Protein AF-A0A420M5K8-F1 (afdb_monomer_lite)

Structure (mmCIF, N/CA/C/O backbone):
data_AF-A0A420M5K8-F1
#
_entry.id   AF-A0A420M5K8-F1
#
loop_
_atom_site.group_PDB
_atom_site.id
_atom_site.type_symbol
_atom_site.label_atom_id
_atom_site.label_alt_id
_atom_site.label_comp_id
_atom_site.label_asym_id
_atom_site.label_entity_id
_atom_site.label_seq_id
_atom_site.pdbx_PDB_ins_code
_atom_site.Cartn_x
_atom_site.Cartn_y
_atom_site.Cartn_z
_atom_site.occupancy
_atom_site.B_iso_or_equiv
_atom_site.auth_seq_id
_atom_site.auth_comp_id
_atom_site.auth_asym_id
_atom_site.auth_atom_id
_atom_site.pdbx_PDB_model_num
ATOM 1 N N . MET A 1 1 ? -14.108 8.928 -43.161 1.00 35.81 1 MET A N 1
ATOM 2 C CA . MET A 1 1 ? -13.668 9.540 -41.890 1.00 35.81 1 MET A CA 1
ATOM 3 C C . MET A 1 1 ? -13.383 8.405 -40.917 1.00 35.81 1 MET A C 1
ATOM 5 O O . MET A 1 1 ? -14.299 7.926 -40.262 1.00 35.81 1 MET A O 1
ATOM 9 N N . SER A 1 2 ? -12.160 7.876 -40.924 1.00 35.22 2 SER A N 1
ATOM 10 C CA . SER A 1 2 ? -11.789 6.738 -40.077 1.00 35.22 2 SER A CA 1
ATOM 11 C C . SER A 1 2 ? -11.373 7.257 -38.705 1.00 35.22 2 SER A C 1
ATOM 13 O O . SER A 1 2 ? -10.352 7.926 -38.587 1.00 35.22 2 SER A O 1
ATOM 15 N N . LEU A 1 3 ? -12.185 6.971 -37.687 1.00 40.50 3 LEU A N 1
ATOM 16 C CA . LEU A 1 3 ? -11.858 7.202 -36.282 1.00 40.50 3 LEU A CA 1
ATOM 17 C C . LEU A 1 3 ? -10.755 6.217 -35.877 1.00 40.50 3 LEU A C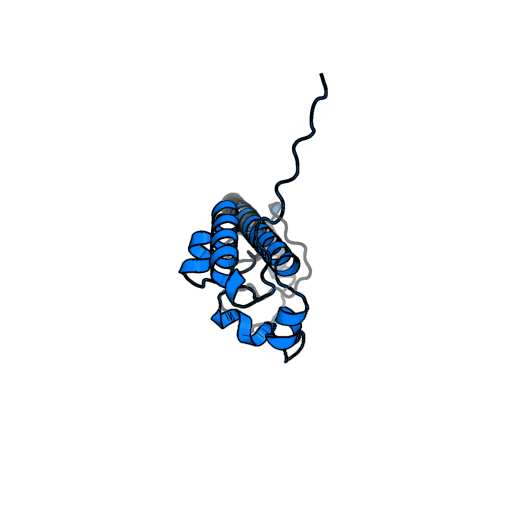 1
ATOM 19 O O . LEU A 1 3 ? -11.014 5.044 -35.598 1.00 40.50 3 LEU A O 1
ATOM 23 N N . SER A 1 4 ? -9.510 6.683 -35.907 1.00 34.38 4 SER A N 1
ATOM 24 C CA . SER A 1 4 ? -8.359 5.979 -35.353 1.00 34.38 4 SER A CA 1
ATOM 25 C C . SER A 1 4 ? -8.545 5.818 -33.843 1.00 34.38 4 SER A C 1
ATOM 27 O O . SER A 1 4 ? -8.743 6.780 -33.104 1.00 34.38 4 SER A O 1
ATOM 29 N N . LYS A 1 5 ? -8.516 4.563 -33.389 1.00 42.31 5 LYS A N 1
ATOM 30 C CA . LYS A 1 5 ? -8.518 4.189 -31.969 1.00 42.31 5 LYS A CA 1
ATOM 31 C C . LYS A 1 5 ? -7.315 4.839 -31.265 1.00 42.31 5 LYS A C 1
ATOM 33 O O . LYS A 1 5 ? -6.258 4.922 -31.893 1.00 42.31 5 LYS A O 1
ATOM 38 N N . PRO A 1 6 ? -7.420 5.225 -29.980 1.00 39.19 6 PRO A N 1
ATOM 39 C CA . PRO A 1 6 ? -6.258 5.663 -29.219 1.00 39.19 6 PRO A CA 1
ATOM 40 C C . PRO A 1 6 ? -5.267 4.499 -29.147 1.00 39.19 6 PRO A C 1
ATOM 42 O O . PRO A 1 6 ? -5.543 3.444 -28.570 1.00 39.19 6 PRO A O 1
ATOM 45 N N . GLN A 1 7 ? -4.135 4.673 -29.817 1.00 36.62 7 GLN A N 1
ATOM 46 C CA . GLN A 1 7 ? -2.999 3.775 -29.749 1.00 36.62 7 GLN A CA 1
ATOM 47 C C . GLN A 1 7 ? -2.543 3.758 -28.286 1.00 36.62 7 GLN A C 1
ATOM 49 O O . GLN A 1 7 ? -2.274 4.807 -27.707 1.00 36.62 7 GLN A O 1
ATOM 54 N N . LYS A 1 8 ? -2.527 2.581 -27.650 1.00 46.59 8 LYS A N 1
ATOM 55 C CA . LYS A 1 8 ? -1.894 2.415 -26.338 1.00 46.59 8 LYS A CA 1
ATOM 56 C C . LYS A 1 8 ? -0.418 2.780 -26.509 1.00 46.59 8 LYS A C 1
ATOM 58 O O . LYS A 1 8 ? 0.344 1.968 -27.025 1.00 46.59 8 LYS A O 1
ATOM 63 N N . GLU A 1 9 ? -0.038 3.986 -26.099 1.00 46.34 9 GLU A N 1
ATOM 64 C CA . GLU A 1 9 ? 1.347 4.423 -25.897 1.00 46.34 9 GLU A CA 1
ATOM 65 C C . GLU A 1 9 ? 1.945 3.613 -24.736 1.00 46.34 9 GLU A C 1
ATOM 67 O O . GLU A 1 9 ? 2.049 4.060 -23.597 1.00 46.34 9 GLU A O 1
ATOM 72 N N . GLY A 1 10 ? 2.218 2.338 -24.997 1.00 52.34 10 GLY A N 1
ATOM 73 C CA . GLY A 1 10 ? 2.822 1.411 -24.058 1.00 52.34 10 GLY A CA 1
ATOM 74 C C . GLY A 1 10 ? 4.226 1.073 -24.529 1.00 52.34 10 GLY A C 1
ATOM 75 O O . GLY A 1 10 ? 4.360 0.390 -25.537 1.00 52.34 10 GLY A O 1
ATOM 76 N N . LEU A 1 11 ? 5.221 1.492 -23.737 1.00 57.50 11 LEU A N 1
ATOM 77 C CA . LEU A 1 11 ? 6.645 1.122 -23.810 1.00 57.50 11 LEU A CA 1
ATOM 78 C C . LEU A 1 11 ? 7.430 1.854 -24.922 1.00 57.50 11 LEU A C 1
ATOM 80 O O . LEU A 1 11 ? 7.710 1.293 -25.974 1.00 57.50 11 LEU A O 1
ATOM 84 N N . THR A 1 12 ? 7.815 3.112 -24.681 1.00 67.81 12 THR A N 1
ATOM 85 C CA . THR A 1 12 ? 8.666 3.901 -25.599 1.00 67.81 12 THR A CA 1
ATOM 86 C C . THR A 1 12 ? 10.154 3.555 -25.510 1.00 67.81 12 THR A C 1
ATOM 88 O O . THR A 1 12 ? 10.868 3.736 -26.493 1.00 67.81 12 THR A O 1
ATOM 91 N N . ALA A 1 13 ? 10.633 3.014 -24.385 1.00 74.62 13 ALA A N 1
ATOM 92 C CA . ALA A 1 13 ? 12.032 2.626 -24.209 1.00 74.62 13 ALA A CA 1
ATOM 93 C C . ALA A 1 13 ? 12.163 1.157 -23.788 1.00 74.62 13 ALA A C 1
ATOM 95 O O . ALA A 1 13 ? 11.485 0.692 -22.873 1.00 74.62 13 ALA A O 1
ATOM 96 N N . THR A 1 14 ? 13.061 0.434 -24.456 1.00 84.81 14 THR A N 1
ATOM 97 C CA . THR A 1 14 ? 13.462 -0.935 -24.111 1.00 84.81 14 THR A CA 1
ATOM 98 C C . THR A 1 14 ? 14.955 -0.927 -23.812 1.00 84.81 14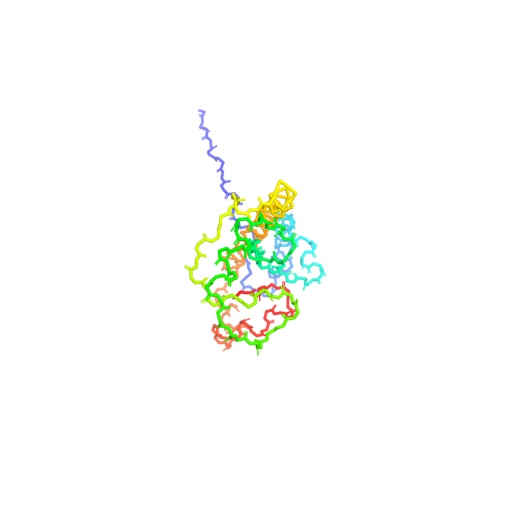 THR A C 1
ATOM 100 O O . THR A 1 14 ? 15.725 -0.391 -24.600 1.00 84.81 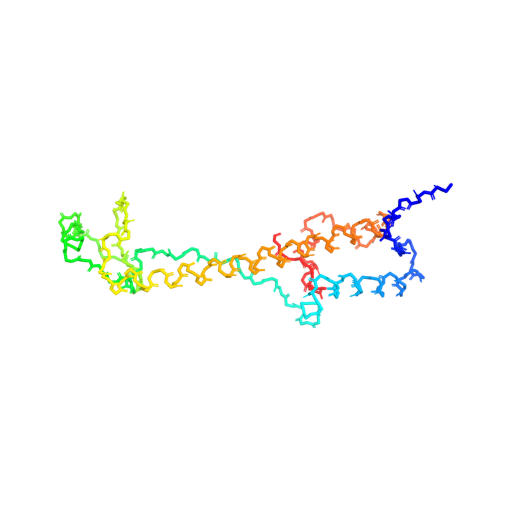14 THR A O 1
ATOM 103 N N . LEU A 1 15 ? 15.370 -1.531 -22.702 1.00 83.06 15 LEU A N 1
ATOM 104 C CA . LEU A 1 15 ? 16.768 -1.703 -22.331 1.00 83.06 15 LEU A CA 1
ATOM 105 C C . LEU A 1 15 ? 17.283 -3.025 -22.907 1.00 83.06 15 LEU A C 1
ATOM 107 O O . LEU A 1 15 ? 17.080 -4.090 -22.318 1.00 83.06 15 LEU A O 1
ATOM 111 N N . SER A 1 16 ? 17.925 -2.975 -24.075 1.00 82.31 16 SER A N 1
ATOM 112 C CA . SER A 1 16 ? 18.517 -4.157 -24.724 1.00 82.31 16 SER A CA 1
ATOM 113 C C . SER A 1 16 ? 20.040 -4.132 -24.717 1.00 82.31 16 SER A C 1
ATOM 115 O O . SER A 1 16 ? 20.678 -5.185 -24.694 1.00 82.31 16 SER A O 1
ATOM 117 N N . LYS A 1 17 ? 20.626 -2.935 -24.713 1.00 80.06 17 LYS A N 1
ATOM 118 C CA . LYS A 1 17 ? 22.067 -2.688 -24.677 1.00 80.06 17 LYS A CA 1
ATOM 119 C C . LYS A 1 17 ? 22.384 -1.583 -23.664 1.00 80.06 17 LYS A C 1
ATOM 121 O O . LYS A 1 17 ? 21.502 -0.790 -23.346 1.00 80.06 17 LYS A O 1
ATOM 126 N N . PRO A 1 18 ? 23.636 -1.472 -23.183 1.00 76.06 18 PRO A N 1
ATOM 127 C CA . PRO A 1 18 ? 24.024 -0.422 -22.236 1.00 76.06 18 PRO A CA 1
ATOM 128 C C . PRO A 1 18 ? 23.728 1.006 -22.722 1.00 76.06 18 PRO A C 1
ATOM 130 O O . PRO A 1 18 ? 23.403 1.874 -21.921 1.00 76.06 18 PRO A O 1
ATOM 133 N N . GLU A 1 19 ? 23.797 1.239 -24.033 1.00 81.88 19 GLU A N 1
ATOM 134 C CA . GLU A 1 19 ? 23.504 2.528 -24.678 1.00 81.88 19 GLU A CA 1
ATOM 135 C C . GLU A 1 19 ? 22.048 2.983 -24.475 1.00 81.88 19 GLU A C 1
ATOM 137 O O . GLU A 1 19 ? 21.779 4.182 -24.419 1.00 81.88 19 GLU A O 1
ATOM 142 N N . ASP A 1 20 ? 21.116 2.041 -24.294 1.00 80.56 20 ASP A N 1
ATOM 143 C CA . ASP A 1 20 ? 19.692 2.337 -24.099 1.00 80.56 20 ASP A CA 1
ATOM 144 C C . ASP A 1 20 ? 19.393 2.847 -22.677 1.00 80.56 20 ASP A C 1
ATOM 146 O O . ASP A 1 20 ? 18.289 3.333 -22.411 1.00 80.56 20 ASP A O 1
ATOM 150 N N . PHE A 1 21 ? 20.356 2.733 -21.750 1.00 79.50 21 PHE A N 1
ATOM 151 C CA . PHE A 1 21 ? 20.142 2.949 -20.319 1.00 79.50 21 PHE A CA 1
ATOM 152 C C . PHE A 1 21 ? 19.598 4.338 -19.999 1.00 79.50 21 PHE A C 1
ATOM 154 O O . PHE A 1 21 ? 18.618 4.435 -19.274 1.00 79.50 21 PHE A O 1
ATOM 161 N N . LEU A 1 22 ? 20.171 5.402 -20.566 1.00 82.62 22 LEU A N 1
ATOM 162 C CA . LEU A 1 22 ? 19.748 6.774 -20.252 1.00 82.62 22 LEU A CA 1
ATOM 163 C C . LEU A 1 22 ? 18.302 7.050 -20.685 1.00 82.62 22 LEU A C 1
ATOM 165 O O . LEU A 1 22 ? 17.540 7.686 -19.958 1.00 82.62 22 LEU A O 1
ATOM 169 N N . ASN A 1 23 ? 17.907 6.551 -21.859 1.00 85.19 23 ASN A N 1
ATOM 170 C CA . ASN A 1 23 ? 16.543 6.714 -22.357 1.00 85.19 23 ASN A CA 1
ATOM 171 C C . ASN A 1 23 ? 15.553 5.871 -21.538 1.00 85.19 23 ASN A C 1
ATOM 173 O O . ASN A 1 23 ? 14.469 6.328 -21.181 1.00 85.19 23 ASN A O 1
ATOM 177 N N . TRP A 1 24 ? 15.952 4.647 -21.191 1.00 87.56 24 TRP A N 1
ATOM 178 C CA . TRP A 1 24 ? 15.150 3.761 -20.357 1.00 87.56 24 TRP A CA 1
ATOM 179 C C . TRP A 1 24 ? 14.990 4.285 -18.925 1.00 87.56 24 TRP A C 1
ATOM 181 O O . TRP A 1 24 ? 13.884 4.261 -18.390 1.00 87.56 24 TRP A O 1
ATOM 191 N N . GLU A 1 25 ? 16.057 4.808 -18.319 1.00 84.94 25 GLU A N 1
ATOM 192 C CA . GLU A 1 25 ? 16.045 5.409 -16.983 1.00 84.94 25 GLU A CA 1
ATOM 193 C C . GLU A 1 25 ? 15.122 6.630 -16.942 1.00 84.94 25 GLU A C 1
ATOM 195 O O . GLU A 1 25 ? 14.329 6.777 -16.011 1.00 84.94 25 GLU A O 1
ATOM 200 N N . HIS A 1 26 ? 15.162 7.478 -17.972 1.00 86.25 26 HIS A N 1
ATOM 201 C CA . HIS A 1 26 ? 14.253 8.613 -18.076 1.00 86.25 26 HIS A CA 1
ATOM 202 C C . HIS A 1 26 ? 12.782 8.169 -18.076 1.00 86.25 26 HIS A C 1
ATOM 204 O O . HIS A 1 26 ? 11.979 8.674 -17.288 1.00 86.25 26 HIS A O 1
ATOM 210 N N . GLU A 1 27 ? 12.436 7.181 -18.902 1.00 88.38 27 GLU A N 1
ATOM 211 C CA . GLU A 1 27 ? 11.080 6.626 -18.958 1.00 88.38 27 GLU A CA 1
ATOM 212 C C . GLU A 1 27 ? 10.681 5.932 -17.653 1.00 88.38 27 GLU A C 1
ATOM 214 O O . GLU A 1 27 ? 9.564 6.117 -17.167 1.00 88.38 27 GLU A O 1
ATOM 219 N N . PHE A 1 28 ? 11.601 5.201 -17.025 1.00 88.56 28 PHE A N 1
ATOM 220 C CA . PHE A 1 28 ? 11.388 4.595 -15.714 1.00 88.56 28 PHE A CA 1
ATOM 221 C C . PHE A 1 28 ? 11.010 5.652 -14.665 1.00 88.56 28 PHE A C 1
ATOM 223 O O . PHE A 1 28 ? 10.019 5.493 -13.944 1.00 88.56 28 PHE A O 1
ATOM 230 N N . LEU A 1 29 ? 11.745 6.767 -14.614 1.00 86.38 29 LEU A N 1
ATOM 231 C CA . LEU A 1 29 ? 11.459 7.875 -13.702 1.00 86.38 29 LEU A CA 1
ATOM 232 C C . LEU A 1 29 ? 10.112 8.546 -14.012 1.00 86.38 29 LEU A C 1
ATOM 234 O O . LEU A 1 29 ? 9.387 8.906 -13.080 1.00 86.38 29 LEU A O 1
ATOM 238 N N . LEU A 1 30 ? 9.735 8.673 -15.289 1.00 89.06 30 LEU A N 1
ATOM 239 C CA . LEU A 1 30 ? 8.418 9.182 -15.688 1.00 89.06 30 LEU A CA 1
ATOM 240 C C . LEU A 1 30 ? 7.284 8.251 -15.242 1.00 89.06 30 LEU A C 1
ATOM 242 O O . LEU A 1 30 ? 6.284 8.730 -14.698 1.00 89.06 30 LEU A O 1
ATOM 246 N N . GLN A 1 31 ? 7.428 6.935 -15.422 1.00 88.38 31 GLN A N 1
ATOM 247 C CA . GLN A 1 31 ? 6.441 5.959 -14.949 1.00 88.38 31 GLN A CA 1
ATOM 248 C C . GLN A 1 31 ? 6.315 5.999 -13.426 1.00 88.38 31 GLN A C 1
ATOM 250 O O . GLN A 1 31 ? 5.206 6.076 -12.895 1.00 88.38 31 GLN A O 1
ATOM 255 N N . ALA A 1 32 ? 7.438 6.035 -12.710 1.00 87.62 32 ALA A N 1
ATOM 256 C CA . ALA A 1 32 ? 7.434 6.145 -11.259 1.00 87.62 32 ALA A CA 1
ATOM 257 C C . ALA A 1 32 ? 6.781 7.447 -10.771 1.00 87.62 32 ALA A C 1
ATOM 259 O O . ALA A 1 32 ? 6.024 7.430 -9.800 1.00 87.62 32 ALA A O 1
ATOM 260 N N . HIS A 1 33 ? 7.017 8.570 -11.456 1.00 87.38 33 HIS A N 1
ATOM 261 C CA . HIS A 1 33 ? 6.353 9.837 -11.157 1.00 87.38 33 HIS A CA 1
ATOM 262 C C . HIS A 1 33 ? 4.834 9.747 -11.369 1.00 87.38 33 HIS A C 1
ATOM 264 O O . HIS A 1 33 ? 4.071 10.136 -10.486 1.00 87.38 33 HIS A O 1
ATOM 270 N N . ARG A 1 34 ? 4.378 9.177 -12.494 1.00 88.19 34 ARG A N 1
ATOM 271 C CA . ARG A 1 34 ? 2.944 8.962 -12.785 1.00 88.19 34 ARG A CA 1
ATOM 272 C C . ARG A 1 34 ? 2.255 8.087 -11.737 1.00 88.19 34 ARG A C 1
ATOM 274 O O . ARG A 1 34 ? 1.093 8.314 -11.417 1.00 88.19 34 ARG A O 1
ATOM 281 N N . LEU A 1 35 ? 2.982 7.119 -11.187 1.00 89.19 35 LEU A N 1
ATOM 282 C CA . LEU A 1 35 ? 2.507 6.215 -10.140 1.00 89.19 35 LEU A CA 1
ATOM 283 C C . LEU A 1 35 ? 2.626 6.804 -8.721 1.00 89.19 35 LEU A C 1
ATOM 285 O O . LEU A 1 35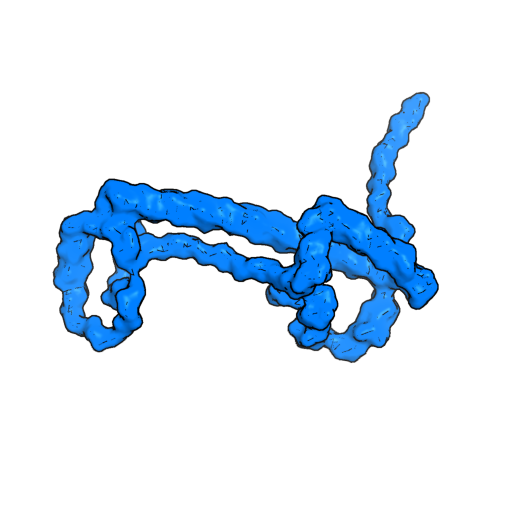 ? 2.226 6.157 -7.756 1.00 89.19 35 LEU A O 1
ATOM 289 N N . GLY A 1 36 ? 3.153 8.026 -8.570 1.00 86.38 36 GLY A N 1
ATOM 290 C CA . GLY A 1 36 ? 3.340 8.672 -7.267 1.00 86.38 36 GLY A CA 1
ATOM 291 C C . GLY A 1 36 ? 4.452 8.045 -6.415 1.00 86.38 36 GLY A C 1
ATOM 292 O O . GLY A 1 36 ? 4.479 8.222 -5.200 1.00 86.38 36 GLY A O 1
ATOM 293 N N . LEU A 1 37 ? 5.383 7.317 -7.036 1.00 85.12 37 LEU A N 1
ATOM 294 C CA . LEU A 1 37 ? 6.478 6.598 -6.374 1.00 85.12 37 LEU A CA 1
ATOM 295 C C . LEU A 1 37 ? 7.772 7.421 -6.275 1.00 85.12 37 LEU A C 1
ATOM 297 O O . LEU A 1 37 ? 8.775 6.933 -5.762 1.00 85.12 37 LEU A O 1
ATOM 301 N N . GLN A 1 38 ? 7.769 8.679 -6.724 1.00 79.81 38 GLN A N 1
ATOM 302 C CA . GLN A 1 38 ? 8.973 9.518 -6.774 1.00 79.81 38 GLN A CA 1
ATOM 303 C C . GLN A 1 38 ? 9.662 9.657 -5.409 1.00 79.81 38 GLN A C 1
ATOM 305 O O . GLN A 1 38 ? 10.889 9.626 -5.332 1.00 79.81 38 GLN A O 1
ATOM 310 N N . GLN A 1 39 ? 8.886 9.806 -4.331 1.00 76.50 39 GLN A N 1
ATOM 311 C CA . GLN A 1 39 ? 9.450 9.880 -2.987 1.00 76.50 39 GLN A CA 1
ATOM 312 C C . GLN A 1 39 ? 10.055 8.537 -2.576 1.00 76.50 39 GLN A C 1
ATOM 314 O O . GLN A 1 39 ? 11.200 8.529 -2.150 1.00 76.50 39 GLN A O 1
ATOM 319 N N . HIS A 1 40 ? 9.356 7.421 -2.818 1.00 73.62 40 HIS A N 1
ATOM 320 C CA . HIS A 1 40 ? 9.831 6.071 -2.495 1.00 73.62 40 HIS A CA 1
ATOM 321 C C . HIS A 1 40 ? 11.173 5.754 -3.166 1.00 73.62 40 HIS A C 1
ATOM 323 O O . HIS A 1 40 ? 12.085 5.254 -2.510 1.00 73.62 40 HIS A O 1
ATOM 329 N N . LEU A 1 41 ? 11.327 6.124 -4.444 1.00 75.06 41 LEU A N 1
ATOM 330 C CA . LEU A 1 41 ? 12.591 5.961 -5.165 1.00 75.06 41 LEU A CA 1
ATOM 331 C C . LEU A 1 41 ? 13.715 6.837 -4.593 1.00 75.06 41 LEU A C 1
ATOM 333 O O . LEU A 1 41 ? 14.846 6.376 -4.468 1.00 75.06 41 LEU A O 1
ATOM 337 N N . LYS A 1 42 ? 13.420 8.092 -4.224 1.00 76.00 42 LYS A N 1
ATOM 338 C CA . LYS A 1 42 ? 14.419 9.025 -3.671 1.00 76.00 42 LYS A CA 1
ATOM 339 C C . LYS A 1 42 ? 14.888 8.630 -2.276 1.00 76.00 42 LYS A C 1
ATOM 341 O O . LYS A 1 42 ? 16.077 8.716 -1.990 1.00 76.00 42 LYS A O 1
ATOM 346 N N . SER A 1 43 ? 13.966 8.237 -1.402 1.00 70.19 43 SER A N 1
ATOM 347 C CA . SER A 1 43 ? 14.283 7.897 -0.015 1.00 70.19 43 SER A CA 1
ATOM 348 C C . SER A 1 43 ? 14.750 6.455 0.160 1.00 70.19 43 SER A C 1
ATOM 350 O O . SER A 1 43 ? 15.100 6.086 1.278 1.00 70.19 43 SER A O 1
ATOM 352 N N . LYS A 1 44 ? 14.755 5.641 -0.911 1.00 69.38 44 LYS A N 1
ATOM 353 C CA . LYS A 1 44 ? 14.961 4.182 -0.845 1.00 69.38 44 LYS A CA 1
ATOM 354 C C . LYS A 1 44 ? 14.107 3.539 0.253 1.00 69.38 44 LYS A C 1
ATOM 356 O O . LYS A 1 44 ? 14.515 2.579 0.902 1.00 69.38 44 LYS A O 1
ATOM 361 N N . THR A 1 45 ? 12.943 4.125 0.516 1.00 66.31 45 THR A N 1
ATOM 362 C CA . THR A 1 45 ? 12.071 3.677 1.594 1.00 66.31 45 THR A CA 1
ATOM 363 C C . THR A 1 45 ? 11.264 2.509 1.091 1.00 66.31 45 THR A C 1
ATOM 365 O O . THR A 1 45 ? 10.612 2.597 0.047 1.00 66.31 45 THR A O 1
ATOM 368 N N . PHE A 1 46 ? 11.285 1.440 1.872 1.00 67.06 46 PHE A N 1
ATOM 369 C CA . PHE A 1 46 ? 10.401 0.310 1.677 1.00 67.06 46 PHE A CA 1
ATOM 370 C C . PHE A 1 46 ? 8.942 0.751 1.775 1.00 67.06 46 PHE A C 1
ATOM 372 O O . PHE A 1 46 ? 8.620 1.800 2.345 1.00 67.06 46 PHE A O 1
ATOM 379 N N . LEU A 1 47 ? 8.064 -0.066 1.197 1.00 72.38 47 LEU A N 1
ATOM 380 C CA . LEU A 1 47 ? 6.648 0.040 1.497 1.00 72.38 47 LEU A CA 1
ATOM 381 C C . LEU A 1 47 ? 6.471 -0.067 3.020 1.00 72.38 47 LEU A C 1
ATOM 383 O O . LEU A 1 47 ? 7.181 -0.846 3.656 1.00 72.38 47 LEU A O 1
ATOM 387 N N . GLY A 1 48 ? 5.565 0.723 3.596 1.00 71.56 48 GLY A N 1
ATOM 388 C CA . GLY A 1 48 ? 5.228 0.571 5.011 1.00 71.56 48 GLY A CA 1
ATOM 389 C C . GLY A 1 48 ? 4.696 -0.833 5.304 1.00 71.56 48 GLY A C 1
ATOM 390 O O . GLY A 1 48 ? 4.240 -1.522 4.390 1.00 71.56 48 GLY A O 1
ATOM 391 N N . ASP A 1 49 ? 4.745 -1.241 6.570 1.00 80.75 49 ASP A N 1
ATOM 392 C CA . ASP A 1 49 ? 4.196 -2.528 6.996 1.00 80.75 49 ASP A CA 1
ATOM 393 C C . ASP A 1 49 ? 2.704 -2.639 6.659 1.00 80.75 49 ASP A C 1
ATOM 395 O O . ASP A 1 49 ? 1.971 -1.641 6.640 1.00 80.75 49 ASP A O 1
ATOM 399 N N . GLU A 1 50 ? 2.252 -3.871 6.411 1.00 84.94 50 GLU A N 1
ATOM 400 C CA . GLU A 1 50 ? 0.829 -4.153 6.242 1.00 84.94 50 GLU A CA 1
ATOM 401 C C . GLU A 1 50 ? 0.077 -3.707 7.502 1.00 84.94 50 GLU A C 1
ATOM 403 O O . GLU A 1 50 ? 0.445 -4.105 8.615 1.00 84.94 50 GLU A O 1
ATOM 408 N N . PRO A 1 51 ? -0.947 -2.848 7.368 1.00 88.00 51 PRO A N 1
ATOM 409 C CA . PRO A 1 51 ? -1.658 -2.351 8.528 1.00 88.00 51 PRO A CA 1
ATOM 410 C C . PRO A 1 51 ? -2.355 -3.508 9.243 1.00 88.00 51 PRO A C 1
ATOM 412 O O . PRO A 1 51 ? -2.971 -4.371 8.622 1.00 88.00 51 PRO A O 1
ATOM 415 N N . ALA A 1 52 ? -2.275 -3.516 10.570 1.00 88.94 52 ALA A N 1
ATOM 416 C CA . ALA A 1 52 ? -2.906 -4.542 11.386 1.00 88.94 52 ALA A CA 1
ATOM 417 C C . ALA A 1 52 ? -4.344 -4.147 11.740 1.00 88.94 52 ALA A C 1
ATOM 419 O O . ALA A 1 52 ? -4.595 -3.033 12.211 1.00 88.94 52 ALA A O 1
ATOM 420 N N . ILE A 1 53 ? -5.276 -5.086 11.573 1.00 89.25 53 ILE A N 1
ATOM 421 C CA . ILE A 1 53 ? -6.663 -4.925 12.023 1.00 89.25 53 ILE A CA 1
ATOM 422 C C . ILE A 1 53 ? -6.662 -4.664 13.542 1.00 89.25 53 ILE A C 1
ATOM 424 O O . ILE A 1 53 ? -5.967 -5.371 14.283 1.00 89.25 53 ILE A O 1
ATOM 428 N N . PRO A 1 54 ? -7.423 -3.672 14.044 1.00 87.62 54 PRO A N 1
ATOM 429 C CA . PRO A 1 54 ? -7.518 -3.426 15.475 1.00 87.62 54 PRO A CA 1
ATOM 430 C C . PRO A 1 54 ? -8.133 -4.631 16.190 1.00 87.62 54 PRO A C 1
ATOM 432 O O . PRO A 1 54 ? -9.235 -5.077 15.873 1.00 87.62 54 PRO A O 1
ATOM 435 N N . ASP A 1 55 ? -7.422 -5.145 17.189 1.00 86.50 55 ASP A N 1
ATOM 436 C CA . ASP A 1 55 ? -7.886 -6.277 17.984 1.00 86.50 55 ASP A CA 1
ATOM 437 C C . ASP A 1 55 ? -8.789 -5.802 19.123 1.00 86.50 55 ASP A C 1
ATOM 439 O O . ASP A 1 55 ? -8.314 -5.239 20.110 1.00 86.50 55 ASP A O 1
ATOM 443 N N . ILE A 1 56 ? -10.089 -6.084 19.013 1.00 85.38 56 ILE A N 1
ATOM 444 C CA . ILE A 1 56 ? -11.116 -5.710 19.992 1.00 85.38 56 ILE A CA 1
ATOM 445 C C . ILE A 1 56 ? -10.806 -6.167 21.429 1.00 85.38 56 ILE A C 1
ATOM 447 O O . ILE A 1 56 ? -11.379 -5.629 22.378 1.00 85.38 56 ILE A O 1
ATOM 451 N N . ARG A 1 57 ? -9.908 -7.137 21.627 1.00 79.94 57 ARG A N 1
ATOM 452 C CA . ARG A 1 57 ? -9.497 -7.653 22.944 1.00 79.94 57 ARG A CA 1
ATOM 453 C C . ARG A 1 57 ? -8.538 -6.731 23.694 1.00 79.94 57 ARG A C 1
ATOM 455 O O . ARG A 1 57 ? -8.377 -6.880 24.902 1.00 79.94 57 ARG A O 1
ATOM 462 N N . LYS A 1 58 ? -7.926 -5.753 23.019 1.00 83.38 58 LYS A N 1
ATOM 463 C CA . LYS A 1 58 ? -6.965 -4.843 23.658 1.00 83.38 58 LYS A CA 1
ATOM 464 C C . LYS A 1 58 ? -7.601 -4.065 24.809 1.00 83.38 58 LYS A C 1
ATOM 466 O O . LYS A 1 58 ? -8.708 -3.535 24.691 1.00 83.38 58 LYS A O 1
ATOM 471 N N . ARG A 1 59 ? -6.836 -3.899 25.896 1.00 77.56 59 ARG A N 1
ATOM 472 C CA . ARG A 1 59 ? -7.258 -3.205 27.133 1.00 77.56 59 ARG A CA 1
ATOM 473 C C . ARG A 1 59 ? -7.737 -1.769 26.912 1.00 77.56 59 ARG A C 1
ATOM 475 O O . ARG A 1 59 ? -8.535 -1.265 27.697 1.00 77.56 59 ARG A O 1
ATOM 482 N N . ARG A 1 60 ? -7.281 -1.119 25.835 1.00 83.50 60 ARG A N 1
ATOM 483 C CA . ARG A 1 60 ? -7.706 0.237 25.452 1.00 83.50 60 ARG A CA 1
ATOM 484 C C . ARG A 1 60 ? -9.198 0.339 25.113 1.00 83.50 60 ARG A C 1
ATOM 486 O O . ARG A 1 60 ? -9.751 1.434 25.176 1.00 83.50 60 ARG A O 1
ATOM 493 N N . TYR A 1 61 ? -9.846 -0.771 24.756 1.00 86.88 61 TYR A N 1
ATOM 494 C CA . TYR A 1 61 ? -11.280 -0.818 24.483 1.00 86.88 61 TYR A CA 1
ATOM 495 C C . TYR A 1 61 ? -12.023 -1.197 25.762 1.00 86.88 61 TYR A C 1
ATOM 497 O O . TYR A 1 61 ? -12.117 -2.369 26.127 1.00 86.88 61 TYR A O 1
ATOM 505 N N . THR A 1 62 ? -12.539 -0.189 26.469 1.00 86.56 62 THR A N 1
ATOM 506 C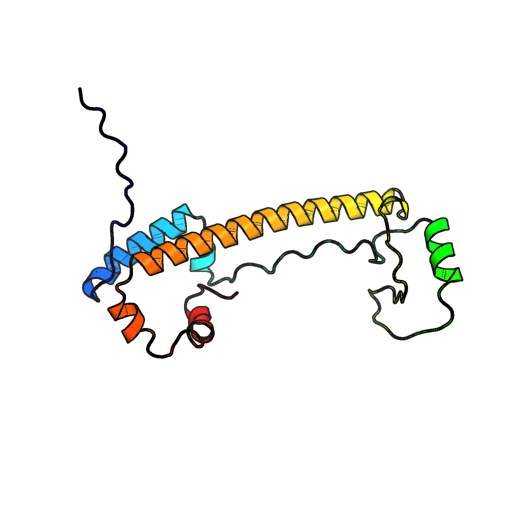 CA . THR A 1 62 ? -13.242 -0.390 27.740 1.00 86.56 62 THR A CA 1
ATOM 507 C C . THR A 1 62 ? -14.454 -1.304 27.558 1.00 86.56 62 THR A C 1
ATOM 509 O O . THR A 1 62 ? -15.297 -1.075 26.690 1.00 86.56 62 THR A O 1
ATOM 512 N N . LYS A 1 63 ? -14.540 -2.342 28.393 1.00 86.00 63 LYS A N 1
ATOM 513 C CA . LYS A 1 63 ? -15.577 -3.380 28.343 1.00 86.00 63 LYS A CA 1
ATOM 514 C C . LYS A 1 63 ? -16.729 -3.071 29.292 1.00 86.00 63 LYS A C 1
ATOM 516 O O . LYS A 1 63 ? -16.530 -2.428 30.322 1.00 86.00 63 LYS A O 1
ATOM 521 N N . THR A 1 64 ? -17.927 -3.547 28.967 1.00 84.69 64 THR A N 1
ATOM 522 C CA . THR A 1 64 ? -19.070 -3.476 29.885 1.00 84.69 64 THR A CA 1
ATOM 523 C C . THR A 1 64 ? -18.855 -4.392 31.093 1.00 84.69 64 THR A C 1
ATOM 525 O O . THR A 1 64 ? -18.195 -5.429 31.004 1.00 84.69 64 THR A O 1
ATOM 528 N N . ALA A 1 65 ? -19.452 -4.044 32.236 1.00 80.19 65 ALA A N 1
ATOM 529 C CA . ALA A 1 65 ? -19.366 -4.859 33.450 1.00 80.19 65 ALA A CA 1
ATOM 530 C C . ALA A 1 65 ? -19.921 -6.285 33.251 1.00 80.19 65 ALA A C 1
ATOM 532 O O . ALA A 1 65 ? -19.423 -7.232 33.858 1.00 80.19 65 ALA A O 1
ATOM 533 N N . THR A 1 66 ? -20.931 -6.452 32.390 1.00 78.44 66 THR A N 1
ATOM 534 C CA . THR A 1 66 ? -21.511 -7.759 32.042 1.00 78.44 66 THR A CA 1
ATOM 535 C C . THR A 1 66 ? -20.509 -8.629 31.283 1.00 78.44 66 THR A C 1
ATOM 537 O O . THR A 1 66 ? -20.292 -9.783 31.659 1.00 78.44 66 THR A O 1
ATOM 540 N N . ALA A 1 67 ? -19.827 -8.062 30.283 1.00 73.69 67 ALA A N 1
ATOM 541 C CA . ALA A 1 67 ? -18.765 -8.758 29.563 1.00 73.69 67 ALA A CA 1
ATOM 542 C C . ALA A 1 67 ? -17.594 -9.114 30.499 1.00 73.69 67 ALA A C 1
ATOM 544 O O . ALA A 1 67 ? -17.139 -10.254 30.517 1.00 73.69 67 ALA A O 1
ATOM 545 N N . GLN A 1 68 ? -17.183 -8.193 31.378 1.00 71.56 68 GLN A N 1
ATOM 546 C CA . GLN A 1 68 ? -16.111 -8.432 32.357 1.00 71.56 68 GLN A CA 1
ATOM 547 C C . GLN A 1 68 ? -16.420 -9.546 33.369 1.00 71.56 68 GLN A C 1
ATOM 549 O O . GLN A 1 68 ? -15.523 -10.292 33.763 1.00 71.56 68 GLN A O 1
ATOM 554 N N . ARG A 1 69 ? -17.678 -9.689 33.808 1.00 65.88 69 ARG A N 1
ATOM 555 C CA . ARG A 1 69 ? -18.081 -10.783 34.714 1.00 65.88 69 ARG A CA 1
ATOM 556 C C . ARG A 1 69 ? -18.062 -12.150 34.030 1.00 65.88 69 ARG A C 1
ATOM 558 O O . ARG A 1 69 ? -17.729 -13.140 34.681 1.00 65.88 69 ARG A O 1
ATOM 565 N N . THR A 1 70 ? -18.378 -12.201 32.738 1.00 61.94 70 THR A N 1
ATOM 566 C CA . THR A 1 70 ? -18.313 -13.437 31.940 1.00 61.94 70 THR A CA 1
ATOM 567 C C . THR A 1 70 ? -16.872 -13.954 31.865 1.00 61.94 70 THR A C 1
ATOM 569 O O . THR A 1 70 ? -16.626 -15.133 32.070 1.00 61.94 70 THR A O 1
ATOM 572 N N . ILE A 1 71 ? -15.888 -13.066 31.726 1.00 61.09 71 ILE A N 1
ATOM 573 C CA . ILE A 1 71 ? -14.460 -13.431 31.748 1.00 61.09 71 ILE A CA 1
ATOM 574 C C . ILE A 1 71 ? -14.060 -14.038 33.096 1.00 61.09 71 ILE A C 1
ATOM 576 O O . ILE A 1 71 ? -13.477 -15.121 33.164 1.00 61.09 71 ILE A O 1
ATOM 580 N N . ARG A 1 72 ? -14.398 -13.337 34.187 1.00 53.94 72 ARG A N 1
ATOM 581 C CA . ARG A 1 72 ? -13.947 -13.672 35.545 1.00 53.94 72 ARG A CA 1
ATOM 582 C C . ARG A 1 72 ? -14.579 -14.953 36.093 1.00 53.94 72 ARG A C 1
ATOM 584 O O . ARG A 1 72 ? -14.046 -15.537 37.027 1.00 53.94 72 ARG A O 1
ATOM 591 N N . SER A 1 73 ? -15.706 -15.383 35.529 1.00 51.00 73 SER A N 1
ATOM 592 C CA . SER A 1 73 ? -16.344 -16.660 35.872 1.00 51.00 73 SER A CA 1
ATOM 593 C C . SER A 1 73 ? -15.735 -17.859 35.134 1.00 51.00 73 SER A C 1
ATOM 595 O O . SER A 1 73 ? -15.917 -18.984 35.591 1.00 51.00 73 SER A O 1
ATOM 597 N N . HIS A 1 74 ? -14.968 -17.636 34.058 1.00 49.19 74 HIS A N 1
ATOM 598 C CA . HIS A 1 74 ? -14.339 -18.697 33.258 1.00 49.19 74 HIS A CA 1
ATOM 599 C C . HIS A 1 74 ? -12.812 -18.800 33.409 1.00 49.19 74 HIS A C 1
ATOM 601 O O . HIS A 1 74 ? -12.242 -19.831 33.063 1.00 49.19 74 HIS A O 1
ATOM 607 N N . THR A 1 75 ? -12.142 -17.779 33.949 1.00 46.88 75 THR A N 1
ATOM 608 C CA . THR A 1 75 ? -10.694 -17.801 34.227 1.00 46.88 75 THR A CA 1
ATOM 609 C C . THR A 1 75 ? -10.423 -18.147 35.692 1.00 46.88 75 THR A C 1
ATOM 611 O O . THR A 1 75 ? -10.239 -17.278 36.541 1.00 46.88 75 THR A O 1
ATOM 614 N N . ALA A 1 76 ? -10.394 -19.447 35.991 1.00 44.38 76 ALA A N 1
ATOM 615 C CA . ALA A 1 76 ? -9.637 -19.952 37.131 1.00 44.38 76 ALA A CA 1
ATOM 616 C C . ALA A 1 76 ? -8.153 -20.040 36.725 1.00 44.38 76 ALA A C 1
ATOM 618 O O . ALA A 1 76 ? -7.836 -20.660 35.716 1.00 44.38 76 ALA A O 1
ATOM 619 N N . GLU A 1 77 ? -7.298 -19.355 37.490 1.00 47.81 77 GLU A N 1
ATOM 620 C CA . GLU A 1 77 ? -5.828 -19.449 37.559 1.00 47.81 77 GLU A CA 1
ATOM 621 C C . GLU A 1 77 ? -5.049 -19.735 36.264 1.00 47.81 77 GLU A C 1
ATOM 623 O O . GLU A 1 77 ? -4.855 -20.882 35.875 1.00 47.81 77 GLU A O 1
ATOM 628 N N . SER A 1 78 ? -4.448 -18.694 35.680 1.00 42.38 78 SER A N 1
ATOM 629 C CA . SER A 1 78 ? -3.115 -18.771 35.058 1.00 42.38 78 SER A CA 1
ATOM 630 C C . SER A 1 78 ? -2.540 -17.357 34.938 1.00 42.38 78 SER A C 1
ATOM 632 O O . SER A 1 78 ? -3.144 -16.490 34.313 1.00 42.38 78 SER A O 1
ATOM 634 N N . GLN A 1 79 ? -1.408 -17.113 35.600 1.00 49.22 79 GLN A N 1
ATOM 635 C CA . GLN A 1 79 ? -0.613 -15.889 35.517 1.00 49.22 79 GLN A CA 1
ATOM 636 C C . GLN A 1 79 ? 0.665 -16.205 34.729 1.00 49.22 79 GLN A C 1
ATOM 638 O O . GLN A 1 79 ? 1.562 -16.790 35.320 1.00 49.22 79 GLN A O 1
ATOM 643 N N . ASP A 1 80 ? 0.774 -15.819 33.455 1.00 45.97 80 ASP A N 1
ATOM 644 C CA . ASP A 1 80 ? 2.055 -15.407 32.849 1.00 45.97 80 ASP A CA 1
ATOM 645 C C . ASP A 1 80 ? 1.883 -14.764 31.458 1.00 45.97 80 ASP A C 1
ATOM 647 O O . ASP A 1 80 ? 1.391 -15.388 30.518 1.00 45.97 80 ASP A O 1
ATOM 651 N N . GLY A 1 81 ? 2.241 -13.486 31.313 1.00 40.97 81 GLY A N 1
ATOM 652 C CA . GLY A 1 81 ? 2.021 -12.755 30.062 1.00 40.97 81 GLY A CA 1
ATOM 653 C C . GLY A 1 81 ? 2.038 -11.237 30.205 1.00 40.97 81 GLY A C 1
ATOM 654 O O . GLY A 1 81 ? 1.641 -10.659 31.219 1.00 40.97 81 GLY A O 1
ATOM 655 N N . THR A 1 82 ? 2.554 -10.626 29.148 1.00 49.78 82 THR A N 1
ATOM 656 C CA . THR A 1 82 ? 3.012 -9.245 29.003 1.00 49.78 82 THR A CA 1
ATOM 657 C C . THR A 1 82 ? 1.971 -8.167 29.356 1.00 49.78 82 THR A C 1
ATOM 659 O O . THR A 1 82 ? 0.768 -8.401 29.255 1.00 49.78 82 THR A O 1
ATOM 662 N N . PRO A 1 83 ? 2.408 -6.947 29.748 1.00 49.38 83 PRO A N 1
ATOM 663 C CA . PRO A 1 83 ? 1.535 -5.940 30.373 1.00 49.38 83 PRO A CA 1
ATOM 664 C C . PRO A 1 83 ? 0.387 -5.409 29.499 1.00 49.38 83 PRO A C 1
ATOM 666 O O . PRO A 1 83 ? -0.594 -4.897 30.046 1.00 49.38 83 PRO A O 1
ATOM 669 N N . ASP A 1 84 ? 0.498 -5.532 28.174 1.00 45.19 84 ASP A N 1
ATOM 670 C CA . ASP A 1 84 ? -0.455 -4.955 27.216 1.00 45.19 84 ASP A CA 1
ATOM 671 C C . ASP A 1 84 ? -1.524 -5.928 26.708 1.00 45.19 84 ASP A C 1
ATOM 673 O O . ASP A 1 84 ? -2.582 -5.483 26.253 1.00 45.19 84 ASP A O 1
ATOM 677 N N . ASP A 1 85 ? -1.306 -7.236 26.845 1.00 46.84 85 ASP A N 1
ATOM 678 C CA . ASP A 1 85 ? -2.301 -8.237 26.477 1.00 46.84 85 ASP A CA 1
ATOM 679 C C . ASP A 1 85 ? -3.116 -8.656 27.703 1.00 46.84 85 ASP A C 1
ATOM 681 O O . ASP A 1 85 ? -2.629 -8.817 28.828 1.00 46.84 85 ASP A O 1
ATOM 685 N N . ILE A 1 86 ? -4.424 -8.792 27.513 1.00 53.88 86 ILE A N 1
ATOM 686 C CA . ILE A 1 86 ? -5.216 -9.607 28.428 1.00 53.88 86 ILE A CA 1
ATOM 687 C C . ILE A 1 86 ? -4.856 -11.044 28.059 1.00 53.88 86 ILE A C 1
ATOM 689 O O . ILE A 1 86 ? -5.169 -11.487 26.957 1.00 53.88 86 ILE A O 1
ATOM 693 N N . GLN A 1 87 ? -4.171 -11.759 28.954 1.00 45.16 87 GLN A N 1
ATOM 694 C CA . GLN A 1 87 ? -4.115 -13.215 28.864 1.00 45.16 87 GLN A CA 1
ATOM 695 C C . GLN A 1 87 ? -5.536 -13.728 29.018 1.00 45.16 87 GLN A C 1
ATOM 697 O O . GLN A 1 87 ? -6.078 -13.787 30.120 1.00 45.16 87 GLN A O 1
ATOM 702 N N . GLU A 1 88 ? -6.154 -14.050 27.897 1.00 51.78 88 GLU A N 1
ATOM 703 C CA . GLU A 1 88 ? -7.475 -14.637 27.879 1.00 51.78 88 GLU A CA 1
ATOM 704 C C . GLU A 1 88 ? -7.398 -15.930 27.084 1.00 51.78 88 GLU A C 1
ATOM 706 O O . GLU A 1 88 ? -7.360 -15.952 25.856 1.00 51.78 88 GLU A O 1
ATOM 711 N N . THR A 1 89 ? -7.361 -17.036 27.818 1.00 44.22 89 THR A N 1
ATOM 712 C CA . THR A 1 89 ? -7.434 -18.415 27.322 1.00 44.22 89 THR A CA 1
ATOM 713 C C . THR A 1 89 ? -8.848 -18.795 26.867 1.00 44.22 89 THR A C 1
ATOM 715 O O . THR A 1 89 ? -9.237 -19.959 26.935 1.00 44.22 89 THR A O 1
ATOM 718 N N . VAL A 1 90 ? -9.651 -17.836 26.392 1.00 46.84 90 VAL A N 1
ATOM 719 C CA . VAL A 1 90 ? -11.056 -18.075 26.053 1.00 46.84 90 VAL A CA 1
ATOM 720 C C . VAL A 1 90 ? -11.291 -17.826 24.568 1.00 46.84 90 VAL A C 1
ATOM 722 O O . VAL A 1 90 ? -11.243 -16.701 24.079 1.00 46.84 90 VAL A O 1
ATOM 725 N N . ASN A 1 91 ? -11.631 -18.912 23.873 1.00 50.09 91 ASN A N 1
ATOM 726 C CA . ASN A 1 91 ? -12.177 -18.978 22.512 1.00 50.09 91 ASN A CA 1
ATOM 727 C C . ASN A 1 91 ? -13.571 -18.309 22.382 1.00 50.09 91 ASN A C 1
ATOM 729 O O . ASN A 1 91 ? -14.429 -18.784 21.642 1.00 50.09 91 ASN A O 1
ATOM 733 N N . GLY A 1 92 ? -13.840 -17.244 23.139 1.00 56.03 92 GLY A N 1
ATOM 734 C CA . GLY A 1 92 ? -15.087 -16.490 23.103 1.00 56.03 92 GLY A CA 1
ATOM 735 C C . GLY A 1 92 ? -15.013 -15.407 22.033 1.00 56.03 92 GLY A C 1
ATOM 736 O O . GLY A 1 92 ? -14.082 -14.602 22.015 1.00 56.03 92 GLY A O 1
ATOM 737 N N . THR A 1 93 ? -15.985 -15.381 21.123 1.00 67.00 93 THR A N 1
ATOM 738 C CA . THR A 1 93 ? -16.090 -14.327 20.109 1.00 67.00 93 THR A CA 1
ATOM 739 C C . THR A 1 93 ? -16.476 -13.011 20.780 1.00 67.00 93 THR A C 1
ATOM 741 O O . THR A 1 93 ? -17.643 -12.777 21.078 1.00 67.00 93 THR A O 1
ATOM 744 N N . TRP A 1 94 ? -15.490 -12.150 21.023 1.00 73.88 94 TRP A N 1
ATOM 745 C CA . TRP A 1 94 ? -15.713 -10.779 21.471 1.00 73.88 94 TRP A CA 1
ATOM 746 C C . TRP A 1 94 ? -16.449 -9.963 20.409 1.00 73.88 94 TRP A C 1
ATOM 748 O O . TRP A 1 94 ? -16.065 -9.966 19.238 1.00 73.88 94 TRP A O 1
ATOM 758 N N . SER A 1 95 ? -17.469 -9.218 20.829 1.00 83.69 95 SER A N 1
ATOM 759 C CA . SER A 1 95 ? -18.264 -8.352 19.962 1.00 83.69 95 SER A CA 1
ATOM 760 C C . SER A 1 95 ? -18.144 -6.877 20.353 1.00 83.69 95 SER A C 1
ATOM 762 O O . SER A 1 95 ? -17.749 -6.520 21.464 1.00 83.69 95 SER A O 1
ATOM 764 N N . ILE A 1 96 ? -18.516 -5.988 19.431 1.00 85.06 96 ILE A N 1
ATOM 765 C CA . ILE A 1 96 ? -18.560 -4.535 19.671 1.00 85.06 96 ILE A CA 1
ATOM 766 C C . ILE A 1 96 ? -19.556 -4.196 20.791 1.00 85.06 96 ILE A C 1
ATOM 768 O O . ILE A 1 96 ? -19.311 -3.282 21.574 1.00 85.06 96 ILE A O 1
ATOM 772 N N . SER A 1 97 ? -20.637 -4.969 20.923 1.00 87.00 97 SER A N 1
ATOM 773 C CA . SER A 1 97 ? -21.645 -4.803 21.976 1.00 87.00 97 SER A CA 1
ATOM 774 C C . SER A 1 97 ? -21.102 -5.073 23.384 1.00 87.00 97 SER A C 1
ATOM 776 O O . SER A 1 97 ? -21.673 -4.591 24.359 1.00 87.00 97 SER A O 1
ATOM 778 N N . ASP A 1 98 ? -19.976 -5.781 23.502 1.00 86.75 98 ASP A N 1
ATOM 779 C CA . ASP A 1 98 ? -19.304 -6.031 24.781 1.00 86.75 98 ASP A CA 1
ATOM 780 C C . ASP A 1 98 ? -18.479 -4.827 25.268 1.00 86.75 98 ASP A C 1
ATOM 782 O O . ASP A 1 98 ? -17.984 -4.818 26.400 1.00 86.75 98 ASP A O 1
ATOM 786 N N . LEU A 1 99 ? -18.325 -3.799 24.428 1.00 87.81 99 LEU A N 1
ATOM 787 C CA . LEU A 1 99 ? -17.641 -2.549 24.748 1.00 87.81 99 LEU A CA 1
ATOM 788 C C . LEU A 1 99 ? -18.615 -1.517 25.336 1.00 87.81 99 LEU A C 1
ATOM 790 O O . LEU A 1 99 ? -19.784 -1.458 24.954 1.00 87.81 99 LEU A O 1
ATOM 794 N N . THR A 1 100 ? -18.120 -0.649 26.221 1.00 91.88 100 THR A N 1
ATOM 795 C CA . THR A 1 100 ? -18.853 0.566 26.622 1.00 91.88 100 THR A CA 1
ATOM 796 C C . THR A 1 100 ? -18.983 1.528 25.440 1.00 91.88 100 THR A C 1
ATOM 798 O O . THR A 1 100 ? -18.194 1.447 24.503 1.00 91.88 100 THR A O 1
ATOM 801 N N . ASP A 1 101 ? -19.886 2.510 25.502 1.00 92.50 101 ASP A N 1
ATOM 802 C CA . ASP A 1 101 ? -20.028 3.530 24.446 1.00 92.50 101 ASP A CA 1
ATOM 803 C C . ASP A 1 101 ? -18.698 4.224 24.101 1.00 92.50 101 ASP A C 1
ATOM 805 O O . ASP A 1 101 ? -18.409 4.522 22.942 1.00 92.50 101 ASP A O 1
ATOM 809 N N . GLN A 1 102 ? -17.854 4.461 25.110 1.00 91.31 102 GLN A N 1
ATOM 810 C CA . GLN A 1 102 ? -16.511 4.998 24.911 1.00 91.31 102 GLN A CA 1
ATOM 811 C C . GLN A 1 102 ? -15.591 3.981 24.220 1.00 91.31 102 GLN A C 1
ATOM 813 O O . GLN A 1 102 ? -14.901 4.342 23.268 1.00 91.31 102 GLN A O 1
ATOM 818 N N . GLY A 1 103 ? -15.596 2.717 24.657 1.00 90.19 103 GLY A N 1
ATOM 819 C CA . GLY A 1 103 ? -14.829 1.644 24.022 1.00 90.19 103 GLY A CA 1
ATOM 820 C C . GLY A 1 103 ? -15.218 1.437 22.555 1.00 90.19 103 GLY A C 1
ATOM 821 O O . GLY A 1 103 ? -14.336 1.321 21.706 1.00 90.19 103 GLY A O 1
ATOM 822 N N . GLN A 1 104 ? -16.518 1.484 22.244 1.00 92.75 104 GLN A N 1
ATOM 823 C CA . GLN A 1 104 ? -17.047 1.403 20.879 1.00 92.75 104 GLN A CA 1
ATOM 824 C C . GLN A 1 104 ? -16.547 2.560 20.013 1.00 92.75 104 GLN A C 1
ATOM 826 O O . GLN A 1 104 ? -16.078 2.331 18.902 1.00 92.75 104 GLN A O 1
ATOM 831 N N . LYS A 1 105 ? -16.579 3.799 20.526 1.00 93.69 105 LYS A N 1
ATOM 832 C CA . LYS A 1 105 ? -16.069 4.975 19.800 1.00 93.69 105 LYS A CA 1
ATOM 833 C C . LYS A 1 105 ? -14.579 4.861 19.481 1.00 93.69 105 LYS A C 1
ATOM 835 O O . LYS A 1 105 ? -14.187 5.131 18.350 1.00 93.69 105 LYS A O 1
ATOM 840 N N . ILE A 1 106 ? -13.763 4.441 20.450 1.00 92.75 106 ILE A N 1
ATOM 841 C CA . ILE A 1 106 ? -12.314 4.273 20.253 1.00 92.75 106 ILE A CA 1
ATOM 842 C C . ILE A 1 106 ? -12.047 3.163 19.229 1.00 92.75 106 ILE A C 1
ATOM 844 O O . ILE A 1 106 ? -11.257 3.360 18.309 1.00 92.75 106 ILE A O 1
ATOM 848 N N . PHE A 1 107 ? -12.739 2.025 19.342 1.00 92.62 107 PHE A N 1
ATOM 849 C CA . PHE A 1 107 ? -12.614 0.925 18.385 1.00 92.62 107 PHE A CA 1
ATOM 850 C C . PHE A 1 107 ? -13.021 1.347 16.969 1.00 92.62 107 PHE A C 1
ATOM 852 O O . PHE A 1 107 ? -12.300 1.081 16.012 1.00 92.62 107 PHE A O 1
ATOM 859 N N . GLN A 1 108 ? -14.131 2.075 16.829 1.00 93.94 108 GLN A N 1
ATOM 860 C CA . GLN A 1 108 ? -14.601 2.576 15.539 1.00 93.94 108 GLN A CA 1
ATOM 861 C C . GLN A 1 108 ? -13.623 3.579 14.911 1.00 93.94 108 GLN A C 1
ATOM 863 O O . GLN A 1 108 ? -13.421 3.570 13.694 1.00 93.94 108 GLN A O 1
ATOM 868 N N . GLN A 1 109 ? -13.000 4.436 15.723 1.00 94.69 109 GLN A N 1
ATOM 869 C CA . GLN A 1 109 ? -11.972 5.363 15.258 1.00 94.69 109 GLN A CA 1
ATOM 870 C C . GLN A 1 109 ? -10.737 4.610 14.748 1.00 94.69 109 GLN A C 1
ATOM 872 O O . GLN A 1 109 ? -10.279 4.885 13.639 1.00 94.69 109 GLN A O 1
ATOM 877 N N . ASP A 1 110 ? -10.236 3.636 15.512 1.00 93.00 110 ASP A N 1
ATOM 878 C CA . ASP A 1 110 ? -9.093 2.818 15.095 1.00 93.00 110 ASP A CA 1
ATOM 879 C C . ASP A 1 110 ? -9.404 2.007 13.833 1.00 93.00 110 ASP A C 1
ATOM 881 O O . ASP A 1 110 ? -8.567 1.917 12.941 1.00 93.00 110 ASP A O 1
ATOM 885 N N . LEU A 1 111 ? -10.619 1.464 13.718 1.00 93.75 111 LEU A N 1
ATOM 886 C CA . LEU A 1 111 ? -11.059 0.737 12.529 1.00 93.75 111 LEU A CA 1
ATOM 887 C C . LEU A 1 111 ? -11.099 1.646 11.296 1.00 93.75 111 LEU A C 1
ATOM 889 O O . LEU A 1 111 ? -10.678 1.249 10.212 1.00 93.75 111 LEU A O 1
ATOM 893 N N . THR A 1 112 ? -11.557 2.887 11.466 1.00 95.00 112 THR A N 1
ATOM 894 C CA . THR A 1 112 ? -11.565 3.890 10.391 1.00 95.00 112 THR A CA 1
ATOM 895 C C . THR A 1 112 ? -10.140 4.243 9.961 1.00 95.00 112 THR A C 1
ATOM 897 O O . THR A 1 112 ? -9.856 4.358 8.768 1.00 95.00 112 THR A O 1
ATOM 900 N N . PHE A 1 113 ? -9.229 4.386 10.925 1.00 93.94 113 PHE A N 1
ATOM 901 C CA . PHE A 1 113 ? -7.819 4.641 10.650 1.00 93.94 113 PHE A CA 1
ATOM 902 C C . PHE A 1 113 ? -7.159 3.461 9.927 1.00 93.94 113 PHE A C 1
ATOM 904 O O . PHE A 1 113 ? -6.507 3.669 8.906 1.00 93.94 113 PHE A O 1
ATOM 911 N N . TYR A 1 114 ? -7.410 2.231 10.384 1.00 94.12 114 TYR A N 1
ATOM 912 C CA . TYR A 1 114 ? -6.967 1.005 9.722 1.00 94.12 114 TYR A CA 1
ATOM 913 C C . TYR A 1 114 ? -7.427 0.954 8.259 1.00 94.12 114 TYR A C 1
ATOM 915 O O . TYR A 1 114 ? -6.597 0.794 7.372 1.00 94.12 114 TYR A O 1
ATOM 923 N N . GLN A 1 115 ? -8.713 1.192 7.977 1.00 94.06 115 GLN A N 1
ATOM 924 C CA . GLN A 1 115 ? -9.240 1.194 6.604 1.00 94.06 115 GLN A CA 1
ATOM 925 C C . GLN A 1 115 ? -8.577 2.251 5.711 1.00 94.06 115 GLN A C 1
ATOM 927 O O . GLN A 1 115 ? -8.402 2.044 4.508 1.00 94.06 115 GLN A O 1
ATOM 932 N N . LEU A 1 116 ? -8.227 3.414 6.270 1.00 94.19 116 LEU A N 1
ATOM 933 C CA . LEU A 1 116 ? -7.484 4.434 5.536 1.00 94.19 116 LEU A CA 1
ATOM 934 C C . LEU A 1 116 ? -6.059 3.960 5.229 1.00 94.19 116 LEU A C 1
ATOM 936 O O . LEU A 1 116 ? -5.608 4.099 4.091 1.00 94.19 116 LEU A O 1
ATOM 940 N N . GLN A 1 117 ? -5.367 3.390 6.217 1.00 90.38 117 GLN A N 1
ATOM 941 C CA . GLN A 1 117 ? -4.022 2.848 6.035 1.00 90.38 117 GLN A CA 1
ATOM 942 C C . GLN A 1 117 ? -4.007 1.696 5.029 1.00 90.38 117 GLN A C 1
ATOM 944 O O . GLN A 1 117 ? -3.153 1.686 4.149 1.00 90.38 117 GLN A O 1
ATOM 949 N N . GLU A 1 118 ? -4.978 0.787 5.094 1.00 92.19 118 GLU A N 1
ATOM 950 C CA . GLU A 1 118 ? -5.132 -0.336 4.166 1.00 92.19 118 GLU A CA 1
ATOM 951 C C . GLU A 1 118 ? -5.304 0.158 2.727 1.00 92.19 118 GLU A C 1
ATOM 953 O O . GLU A 1 118 ? -4.599 -0.288 1.825 1.00 92.19 118 GLU A O 1
ATOM 958 N N . LYS A 1 119 ? -6.156 1.168 2.505 1.00 91.94 119 LYS A N 1
ATOM 959 C CA . LYS A 1 119 ? -6.321 1.784 1.178 1.00 91.94 119 LYS A CA 1
ATOM 960 C C . LYS A 1 119 ? -5.033 2.415 0.656 1.00 91.94 119 LYS A C 1
ATOM 962 O O . LYS A 1 119 ? -4.752 2.328 -0.540 1.00 91.94 119 LYS A O 1
ATOM 967 N N . ILE A 1 120 ? -4.273 3.086 1.521 1.00 88.56 120 ILE A N 1
ATOM 968 C CA . ILE A 1 120 ? -2.992 3.694 1.141 1.00 88.56 120 ILE A CA 1
ATOM 969 C C . ILE A 1 120 ? -1.982 2.599 0.789 1.00 88.56 120 ILE A C 1
ATOM 971 O O . ILE A 1 120 ? -1.361 2.673 -0.271 1.00 88.56 120 ILE A O 1
ATOM 975 N N . PHE A 1 121 ? -1.866 1.579 1.636 1.00 89.56 121 PHE A N 1
ATOM 976 C CA . PHE A 1 121 ? -0.975 0.440 1.452 1.00 89.56 121 PHE A CA 1
ATOM 977 C C . PHE A 1 121 ? -1.275 -0.303 0.148 1.00 89.56 121 PHE A C 1
ATOM 979 O O . PHE A 1 121 ? -0.390 -0.447 -0.692 1.00 89.56 121 PHE A O 1
ATOM 986 N N . GLU A 1 122 ? -2.533 -0.672 -0.096 1.00 90.75 122 GLU A N 1
ATOM 987 C CA . GLU A 1 122 ? -2.934 -1.353 -1.328 1.00 90.75 122 GLU A CA 1
ATOM 988 C C . GLU A 1 122 ? -2.708 -0.477 -2.566 1.00 90.75 122 GLU A C 1
ATOM 990 O O . GLU A 1 122 ? -2.240 -0.959 -3.599 1.00 90.75 122 GLU A O 1
ATOM 995 N N . LYS A 1 123 ? -2.946 0.839 -2.485 1.00 90.06 123 LYS A N 1
ATOM 996 C CA . LYS A 1 123 ? -2.622 1.754 -3.591 1.00 90.06 123 LYS A CA 1
ATOM 997 C C . LYS A 1 123 ? -1.123 1.756 -3.901 1.00 90.06 123 LYS A C 1
ATOM 999 O O . LYS A 1 123 ? -0.747 1.708 -5.072 1.00 90.06 123 LYS A O 1
ATOM 1004 N N . GLN A 1 124 ? -0.274 1.814 -2.877 1.00 86.81 124 GLN A N 1
ATOM 1005 C CA . GLN A 1 124 ? 1.177 1.817 -3.051 1.00 86.81 124 GLN A CA 1
ATOM 1006 C C . GLN A 1 124 ? 1.690 0.465 -3.571 1.00 86.81 124 GLN A C 1
ATOM 1008 O O . GLN A 1 124 ? 2.481 0.437 -4.512 1.00 86.81 124 GLN A O 1
ATOM 1013 N N . LYS A 1 125 ? 1.195 -0.649 -3.026 1.00 88.44 125 LYS A N 1
ATOM 1014 C CA . LYS A 1 125 ? 1.507 -2.014 -3.470 1.00 88.44 125 LYS A CA 1
ATOM 1015 C C . LYS A 1 125 ? 1.156 -2.223 -4.943 1.00 88.44 125 LYS A C 1
ATOM 1017 O O . LYS A 1 125 ? 1.994 -2.689 -5.712 1.00 88.44 125 LYS A O 1
ATOM 1022 N N . ASN A 1 126 ? -0.036 -1.797 -5.362 1.00 90.50 126 ASN A N 1
ATOM 1023 C CA . ASN A 1 126 ? -0.470 -1.880 -6.759 1.00 90.50 126 ASN A CA 1
ATOM 1024 C C . ASN A 1 126 ? 0.361 -0.983 -7.688 1.00 90.50 126 ASN A C 1
ATOM 1026 O O . ASN A 1 126 ? 0.730 -1.400 -8.789 1.00 90.50 126 ASN A O 1
ATOM 1030 N N . ALA A 1 127 ? 0.694 0.234 -7.249 1.00 88.56 127 ALA A N 1
ATOM 1031 C CA . ALA A 1 127 ? 1.582 1.126 -7.991 1.00 88.56 127 ALA A CA 1
ATOM 1032 C C . ALA A 1 127 ? 2.969 0.495 -8.186 1.00 88.56 127 ALA A C 1
ATOM 1034 O O . ALA A 1 127 ? 3.504 0.496 -9.295 1.00 88.56 127 ALA A O 1
ATOM 1035 N N . LEU A 1 128 ? 3.530 -0.100 -7.133 1.00 87.44 128 LEU A N 1
ATOM 1036 C CA . LEU A 1 128 ? 4.829 -0.757 -7.190 1.00 87.44 128 LEU A CA 1
ATOM 1037 C C . LEU A 1 128 ? 4.801 -1.995 -8.100 1.00 87.44 128 LEU A C 1
ATOM 1039 O O . LEU A 1 128 ? 5.691 -2.141 -8.935 1.00 87.44 128 LEU A O 1
ATOM 1043 N N . GLY A 1 129 ? 3.768 -2.836 -7.997 1.00 87.06 129 GLY A N 1
ATOM 1044 C CA . GLY A 1 129 ? 3.575 -3.982 -8.892 1.00 87.06 129 GLY A CA 1
ATOM 1045 C C . GLY A 1 129 ? 3.460 -3.562 -10.361 1.00 87.06 129 GLY A C 1
ATOM 1046 O O . GLY A 1 129 ? 4.102 -4.147 -11.228 1.00 87.06 129 GLY A O 1
ATOM 1047 N N . THR A 1 130 ? 2.746 -2.468 -10.639 1.00 89.19 130 THR A N 1
ATOM 1048 C CA . THR A 1 130 ? 2.643 -1.902 -11.996 1.00 89.19 130 THR A CA 1
ATOM 1049 C C . THR A 1 130 ? 4.006 -1.455 -12.535 1.00 89.19 130 THR A C 1
ATOM 1051 O O . THR A 1 130 ? 4.326 -1.711 -13.697 1.00 89.19 130 THR A O 1
ATOM 1054 N N . LEU A 1 131 ? 4.826 -0.802 -11.703 1.00 87.06 131 LEU A N 1
ATOM 1055 C CA . LEU A 1 131 ? 6.170 -0.377 -12.098 1.00 87.06 131 LEU A CA 1
ATOM 1056 C C . LEU A 1 131 ? 7.097 -1.580 -12.332 1.00 87.06 131 LEU A C 1
ATOM 1058 O O . LEU A 1 131 ? 7.868 -1.576 -13.288 1.00 87.06 131 LEU A O 1
ATOM 1062 N N . GLN A 1 132 ? 7.003 -2.623 -11.507 1.00 85.50 132 GLN A N 1
ATOM 1063 C CA . GLN A 1 132 ? 7.770 -3.862 -11.686 1.00 85.50 132 GLN A CA 1
ATOM 1064 C C . GLN A 1 132 ? 7.412 -4.574 -12.985 1.00 85.50 132 GLN A C 1
ATOM 1066 O O . GLN A 1 132 ? 8.308 -4.929 -13.749 1.00 85.50 132 GLN A O 1
ATOM 1071 N N . ASP A 1 133 ? 6.120 -4.731 -13.269 1.00 86.62 133 ASP A N 1
ATOM 1072 C CA . ASP A 1 133 ? 5.644 -5.313 -14.523 1.00 86.62 133 ASP A CA 1
ATOM 1073 C C . ASP A 1 133 ? 6.164 -4.530 -15.730 1.00 86.62 133 ASP A C 1
ATOM 1075 O O . ASP A 1 133 ? 6.542 -5.115 -16.747 1.00 86.62 133 ASP A O 1
ATOM 1079 N N . TRP A 1 134 ? 6.207 -3.199 -15.625 1.00 88.81 134 TRP A N 1
ATOM 1080 C CA . TRP A 1 134 ? 6.779 -2.347 -16.662 1.00 88.81 134 TRP A CA 1
ATOM 1081 C C . TRP A 1 134 ? 8.282 -2.596 -16.842 1.00 88.81 134 TRP A C 1
ATOM 1083 O O . TRP A 1 134 ? 8.732 -2.773 -17.975 1.00 88.81 134 TRP A O 1
ATOM 1093 N N . VAL A 1 135 ? 9.056 -2.686 -15.755 1.00 86.62 135 VAL A N 1
ATOM 1094 C CA . VAL A 1 135 ? 10.498 -2.995 -15.808 1.00 86.62 135 VAL A CA 1
ATOM 1095 C C . VAL A 1 135 ? 10.734 -4.361 -16.456 1.00 86.62 135 VAL A C 1
ATOM 1097 O O . VAL A 1 135 ? 11.512 -4.466 -17.400 1.00 86.62 135 VAL A O 1
ATOM 1100 N N . ILE A 1 136 ? 10.014 -5.399 -16.023 1.00 84.81 136 ILE A N 1
ATOM 1101 C CA . ILE A 1 136 ? 10.153 -6.762 -16.562 1.00 84.81 136 ILE A CA 1
ATOM 1102 C C . ILE A 1 136 ? 9.847 -6.804 -18.067 1.00 84.81 136 ILE A C 1
ATOM 1104 O O . ILE A 1 136 ? 10.480 -7.554 -18.804 1.00 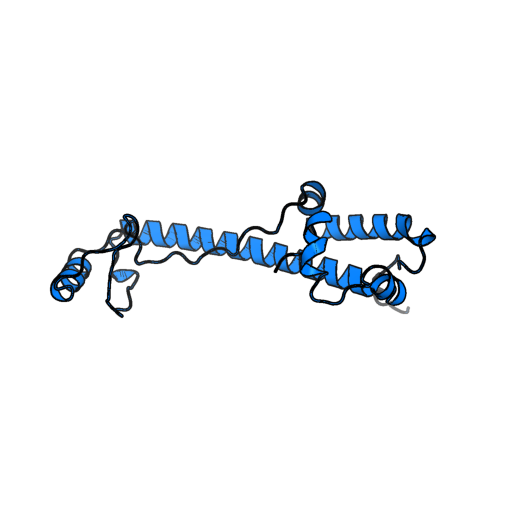84.81 136 ILE A O 1
ATOM 1108 N N . ARG A 1 137 ? 8.893 -5.994 -18.541 1.00 85.25 137 ARG A N 1
ATOM 1109 C CA . ARG A 1 137 ? 8.532 -5.919 -19.967 1.00 85.25 137 ARG A CA 1
ATOM 1110 C C . ARG A 1 137 ? 9.507 -5.101 -20.811 1.00 85.25 137 ARG A C 1
ATOM 1112 O O . ARG A 1 137 ? 9.582 -5.335 -22.012 1.00 85.25 137 ARG A O 1
ATOM 1119 N N . THR A 1 138 ? 10.191 -4.125 -20.220 1.00 86.69 138 THR A N 1
ATOM 1120 C CA . THR A 1 138 ? 11.075 -3.199 -20.948 1.00 86.69 138 THR A CA 1
ATOM 1121 C C . THR A 1 138 ? 12.541 -3.589 -20.905 1.00 86.69 138 THR A C 1
ATOM 1123 O O . THR A 1 138 ? 13.306 -3.101 -21.729 1.00 86.69 138 THR A O 1
ATOM 1126 N N . VAL A 1 139 ? 12.967 -4.450 -19.985 1.00 84.94 139 VAL A N 1
ATOM 1127 C CA . VAL A 1 139 ? 14.352 -4.928 -19.935 1.00 84.94 139 VAL A CA 1
ATOM 1128 C C . VAL A 1 139 ? 14.475 -6.231 -20.721 1.00 84.94 139 VAL A C 1
ATOM 1130 O O . VAL A 1 139 ? 13.697 -7.165 -20.533 1.00 84.94 139 VAL A O 1
ATOM 1133 N N . SER A 1 140 ? 15.463 -6.308 -21.614 1.00 80.44 140 SER A N 1
ATOM 1134 C CA . SER A 1 140 ? 15.695 -7.510 -22.416 1.00 80.44 140 SER A CA 1
ATOM 1135 C C . SER A 1 140 ? 15.982 -8.734 -21.528 1.00 80.44 140 SER A C 1
ATOM 1137 O O . SER A 1 140 ? 16.758 -8.639 -20.570 1.00 80.44 140 SER A O 1
ATOM 1139 N N . PRO A 1 141 ? 15.436 -9.919 -21.859 1.00 75.88 141 PRO A N 1
ATOM 1140 C CA . PRO A 1 141 ? 15.668 -11.138 -21.084 1.00 75.88 141 PRO A CA 1
ATOM 1141 C C . PRO A 1 141 ? 17.148 -11.506 -20.942 1.00 75.88 141 PRO A C 1
ATOM 1143 O O . PRO A 1 141 ? 17.549 -12.050 -19.917 1.00 75.88 141 PRO A O 1
ATOM 1146 N N . SER A 1 142 ? 17.971 -11.183 -21.944 1.00 71.06 142 SER A N 1
ATOM 1147 C CA . SER A 1 142 ? 19.420 -11.393 -21.909 1.00 71.06 142 SER A CA 1
ATOM 1148 C C . SER A 1 142 ? 20.099 -10.562 -20.828 1.00 71.06 142 SER A C 1
ATOM 1150 O O . SER A 1 142 ? 20.947 -11.098 -20.126 1.00 71.06 142 SER A O 1
ATOM 1152 N N . LEU A 1 143 ? 19.711 -9.293 -20.651 1.00 68.56 143 LEU A N 1
ATOM 1153 C CA . LEU A 1 143 ? 20.233 -8.452 -19.569 1.00 68.56 143 LEU A CA 1
ATOM 1154 C C . LEU A 1 143 ? 19.698 -8.890 -18.207 1.00 68.56 143 LEU A C 1
ATOM 1156 O O . LEU A 1 143 ? 20.443 -8.883 -17.234 1.00 68.56 143 LEU A O 1
ATOM 1160 N N . ILE A 1 144 ? 18.446 -9.347 -18.134 1.00 67.00 144 ILE A N 1
ATOM 1161 C CA . ILE A 1 144 ? 17.917 -9.960 -16.909 1.00 67.00 144 ILE A CA 1
ATOM 1162 C C . ILE A 1 144 ? 18.764 -11.188 -16.541 1.00 67.00 144 ILE A C 1
ATOM 1164 O O . ILE A 1 144 ? 19.183 -11.316 -15.403 1.00 67.00 144 ILE A O 1
ATOM 1168 N N . GLN A 1 145 ? 19.100 -12.066 -17.487 1.00 61.66 145 GLN A N 1
ATOM 1169 C CA . GLN A 1 145 ? 19.896 -13.268 -17.207 1.00 61.66 145 GLN A CA 1
ATOM 1170 C C . GLN A 1 145 ? 21.374 -12.979 -16.891 1.00 61.66 145 GLN A C 1
ATOM 1172 O O . GLN A 1 145 ? 21.940 -13.635 -16.019 1.00 61.66 145 GLN A O 1
ATOM 1177 N N . THR A 1 146 ? 22.009 -12.013 -17.567 1.00 55.59 146 THR A N 1
ATOM 1178 C CA . THR A 1 146 ? 23.437 -11.693 -17.366 1.00 55.59 146 THR A CA 1
ATOM 1179 C C . THR A 1 146 ? 23.698 -10.722 -16.215 1.00 55.59 146 THR A C 1
ATOM 1181 O O . THR A 1 146 ? 24.782 -10.756 -15.638 1.00 55.59 146 THR A O 1
ATOM 1184 N N . CYS A 1 147 ? 22.727 -9.891 -15.826 1.00 52.00 147 CYS A N 1
ATOM 1185 C CA . CYS A 1 147 ? 22.803 -9.079 -14.608 1.00 52.00 147 CYS A CA 1
ATOM 1186 C C . CYS A 1 147 ? 22.215 -9.805 -13.381 1.00 52.00 147 CYS A C 1
ATOM 1188 O O . CYS A 1 147 ? 22.591 -9.482 -12.255 1.00 52.00 147 CYS A O 1
ATOM 1190 N N . CYS A 1 148 ? 21.348 -10.810 -13.570 1.00 46.19 148 CYS A N 1
ATOM 1191 C CA . CYS A 1 148 ? 20.791 -11.662 -12.509 1.00 46.19 148 CYS A CA 1
ATOM 1192 C C . CYS A 1 148 ? 21.322 -13.110 -12.585 1.00 46.19 148 CYS A C 1
ATOM 1194 O O . CYS A 1 148 ? 20.551 -14.068 -12.537 1.00 46.19 148 CYS A O 1
ATOM 1196 N N . VAL A 1 149 ? 22.651 -13.274 -12.673 1.00 43.16 149 VAL A N 1
ATOM 1197 C CA . VAL A 1 149 ? 23.352 -14.584 -12.741 1.00 43.16 149 VAL A CA 1
ATOM 1198 C C . VAL A 1 149 ? 23.116 -15.468 -11.506 1.00 43.16 149 VAL A C 1
ATOM 1200 O O . VAL A 1 149 ? 23.344 -16.674 -11.545 1.00 43.16 149 VAL A O 1
ATOM 1203 N N . GLU A 1 150 ? 22.583 -14.921 -10.417 1.00 42.41 150 GLU A N 1
ATOM 1204 C CA . GLU A 1 150 ? 22.126 -15.716 -9.283 1.00 42.41 150 GLU A CA 1
ATOM 1205 C C . GLU A 1 150 ? 20.602 -15.683 -9.228 1.00 42.41 150 GLU A C 1
ATOM 1207 O O . GLU A 1 150 ? 20.014 -14.623 -9.034 1.00 42.41 150 GLU A O 1
ATOM 1212 N N . GLY A 1 151 ? 19.985 -16.850 -9.448 1.00 41.94 151 GLY A N 1
ATOM 1213 C CA . GLY A 1 151 ? 18.560 -17.030 -9.735 1.00 41.94 151 GLY A CA 1
ATOM 1214 C C . GLY A 1 151 ? 17.561 -16.435 -8.721 1.00 41.94 151 GLY A C 1
ATOM 1215 O O . GLY A 1 151 ? 17.925 -15.732 -7.778 1.00 41.94 151 GLY A O 1
ATOM 1216 N N . PRO A 1 152 ? 16.258 -16.757 -8.844 1.00 47.22 152 PRO A N 1
ATOM 1217 C CA . PRO A 1 152 ? 15.153 -16.025 -8.198 1.00 47.22 152 PRO A CA 1
ATOM 1218 C C . PRO A 1 152 ? 15.207 -15.923 -6.657 1.00 47.22 152 PRO A C 1
ATOM 1220 O O . PRO A 1 152 ? 14.455 -15.157 -6.063 1.00 47.22 152 PRO A O 1
ATOM 1223 N N . ARG A 1 153 ? 16.107 -16.654 -5.986 1.00 42.34 153 ARG A N 1
ATOM 1224 C CA . ARG A 1 153 ? 16.323 -16.596 -4.530 1.00 42.34 153 ARG A CA 1
ATOM 1225 C C . ARG A 1 153 ? 17.227 -15.443 -4.065 1.00 42.34 153 ARG A C 1
ATOM 1227 O O . ARG A 1 153 ? 17.167 -15.099 -2.890 1.00 42.34 153 ARG A O 1
ATOM 1234 N N . GLN A 1 154 ? 18.040 -14.852 -4.945 1.00 43.03 154 GLN A N 1
ATOM 1235 C CA . GLN A 1 154 ? 19.022 -13.805 -4.596 1.00 43.03 154 GLN A CA 1
ATOM 1236 C C . GLN A 1 154 ? 18.633 -12.405 -5.091 1.00 43.03 154 GLN A C 1
ATOM 1238 O O . GLN A 1 154 ? 19.112 -11.409 -4.549 1.00 43.03 154 GLN A O 1
ATOM 1243 N N . MET A 1 155 ? 17.676 -12.304 -6.021 1.00 40.53 155 MET A N 1
ATOM 1244 C CA . MET A 1 155 ? 16.962 -11.053 -6.318 1.00 40.53 155 MET A CA 1
ATOM 1245 C C . MET A 1 155 ? 16.342 -10.475 -5.029 1.00 40.53 155 MET A C 1
ATOM 1247 O O . MET A 1 155 ? 16.491 -9.292 -4.750 1.00 40.53 155 MET A O 1
ATOM 1251 N N . LYS A 1 156 ? 15.843 -11.352 -4.144 1.00 43.59 156 LYS A N 1
ATOM 1252 C CA . LYS A 1 156 ? 15.406 -11.046 -2.770 1.00 43.59 156 LYS A CA 1
ATOM 1253 C C . LYS A 1 156 ? 16.511 -10.587 -1.799 1.00 43.59 156 LYS A C 1
ATOM 1255 O O . LYS A 1 156 ? 16.179 -10.224 -0.684 1.00 43.59 156 LYS A O 1
ATOM 1260 N N . ARG A 1 157 ? 17.804 -10.647 -2.148 1.00 40.53 157 ARG A N 1
ATOM 1261 C CA . ARG A 1 157 ? 18.912 -10.210 -1.267 1.00 40.53 157 ARG A CA 1
ATOM 1262 C C . ARG A 1 157 ? 19.645 -8.957 -1.750 1.00 40.53 157 ARG A C 1
ATOM 1264 O O . ARG A 1 157 ? 20.207 -8.266 -0.911 1.00 40.53 157 ARG A O 1
ATOM 1271 N N . ARG A 1 158 ? 19.636 -8.639 -3.055 1.00 39.88 158 ARG A N 1
ATOM 1272 C CA . ARG A 1 158 ? 20.284 -7.422 -3.610 1.00 39.88 158 ARG A CA 1
ATOM 1273 C C . ARG A 1 158 ? 19.330 -6.291 -4.007 1.00 39.88 158 ARG A C 1
ATOM 1275 O O . ARG A 1 158 ? 19.753 -5.146 -4.106 1.00 39.88 158 ARG A O 1
ATOM 1282 N N . MET A 1 159 ? 18.041 -6.567 -4.179 1.00 39.91 159 MET A N 1
ATOM 1283 C CA . MET A 1 159 ? 17.022 -5.533 -4.395 1.00 39.91 159 MET A CA 1
ATOM 1284 C C . MET A 1 159 ? 16.862 -4.460 -3.295 1.00 39.91 159 MET A C 1
ATOM 1286 O O . MET A 1 159 ? 16.511 -3.330 -3.652 1.00 39.91 159 MET A O 1
ATOM 1290 N N . PRO A 1 160 ? 17.191 -4.698 -2.007 1.00 45.38 160 PRO A N 1
ATOM 1291 C CA . PRO A 1 160 ? 17.189 -3.618 -1.020 1.00 45.38 160 PRO A CA 1
ATOM 1292 C C . PRO A 1 160 ? 18.279 -2.552 -1.250 1.00 45.38 160 PRO A C 1
ATOM 1294 O O . PRO A 1 160 ? 18.139 -1.443 -0.745 1.00 45.38 160 PRO A O 1
ATOM 1297 N N . GLU A 1 161 ? 19.318 -2.803 -2.058 1.00 42.50 161 GLU A N 1
ATOM 1298 C CA . GLU A 1 161 ? 20.331 -1.776 -2.378 1.00 42.50 161 GLU A CA 1
ATOM 1299 C C . GLU A 1 161 ? 19.828 -0.740 -3.409 1.00 42.50 161 GLU A C 1
ATOM 1301 O O . GLU A 1 161 ? 20.273 0.419 -3.417 1.00 42.50 161 GLU A O 1
ATOM 1306 N N . ILE A 1 162 ? 18.838 -1.132 -4.222 1.00 43.03 162 ILE A N 1
ATOM 1307 C CA . ILE A 1 162 ? 18.190 -0.315 -5.266 1.00 43.03 162 ILE A CA 1
ATOM 1308 C C . ILE A 1 162 ? 16.807 0.198 -4.795 1.00 43.03 162 ILE A C 1
ATOM 1310 O O . ILE A 1 162 ? 16.157 0.970 -5.489 1.00 43.03 162 ILE A O 1
ATOM 1314 N N . GLY A 1 163 ? 16.367 -0.153 -3.579 1.00 42.69 163 GLY A N 1
ATOM 1315 C CA . GLY A 1 163 ? 15.143 0.386 -2.967 1.00 42.69 163 GLY A CA 1
ATOM 1316 C C . GLY A 1 163 ? 13.838 -0.067 -3.633 1.00 42.69 163 GLY A C 1
ATOM 1317 O O . GLY A 1 163 ? 12.797 0.555 -3.435 1.00 42.69 163 GLY A O 1
ATOM 1318 N N . ILE A 1 164 ? 13.870 -1.137 -4.429 1.00 44.41 164 ILE A N 1
ATOM 1319 C CA . ILE A 1 164 ? 12.699 -1.671 -5.127 1.00 44.41 164 ILE A CA 1
ATOM 1320 C C . ILE A 1 164 ? 12.618 -3.147 -4.768 1.00 44.41 164 ILE A C 1
ATOM 1322 O O . ILE A 1 164 ? 13.465 -3.895 -5.228 1.00 44.41 164 ILE A O 1
ATOM 1326 N N . LEU A 1 165 ? 11.579 -3.521 -4.008 1.00 36.12 165 LEU A N 1
ATOM 1327 C CA . LEU A 1 165 ? 11.134 -4.871 -3.611 1.00 36.12 165 LEU A CA 1
ATOM 1328 C C . LEU A 1 165 ? 11.679 -5.468 -2.305 1.00 36.12 165 LEU A C 1
ATOM 1330 O O . LEU A 1 165 ? 12.778 -6.008 -2.259 1.00 36.12 165 LEU A O 1
ATOM 1334 N N . HIS A 1 166 ? 10.791 -5.537 -1.306 1.00 36.31 166 HIS A N 1
ATOM 1335 C CA . HIS A 1 166 ? 10.647 -6.702 -0.431 1.00 36.31 166 HIS A CA 1
ATOM 1336 C C . HIS A 1 166 ? 9.154 -6.958 -0.138 1.00 36.31 166 HIS A C 1
ATOM 1338 O O . HIS A 1 166 ? 8.511 -6.151 0.523 1.00 36.31 166 HIS A O 1
ATOM 1344 N N . TYR A 1 167 ? 8.646 -8.084 -0.652 1.00 32.75 167 TYR A N 1
ATOM 1345 C CA . TYR A 1 167 ? 7.580 -8.934 -0.099 1.00 32.75 167 TYR A CA 1
ATOM 1346 C C . TYR A 1 167 ? 8.052 -10.389 -0.276 1.00 32.75 167 TYR A C 1
ATOM 1348 O O . TYR A 1 167 ? 8.605 -10.715 -1.352 1.00 32.75 167 TYR A O 1
#

pLDDT: mean 71.02, std 19.63, range [32.75, 95.0]

Sequence (167 aa):
MSLSKPQKEGLTATLSKPEDFLNWEHEFLLQAHRLGLQQHLKSKTFLGDEPAIPDIRKRRYTKTATAQRTIRSHTAESQDGTPDDIQETVNGTWSISDLTDQGQKIFQQDLTFYQLQEKIFEKQKNALGTLQDWVIRTVSPSLIQTCCVEGPRQMKRRMPEIGILHY

Organism: Fusarium oxysporum (NCBI:txid5507)

Radius of gyration: 25.42 Å; chains: 1; bounding box: 46×30×79 Å

Foldseek 3Di:
DDDDDPDPPAFPAAAPDPVSVVVVVVVLCVLCVVLVNNVLQVVLDAQDDQQDQDDLQWPLFAFDPVLVVVQVVPDDDDDDDDPTGDPGPDPDDDDLVRGDPNSNVVNVVVNVVNVVVNVVSVSNVVSLVVSVVSNVVRYDVVCVCVVCVPDPVCCQVCVSVSSRDDD

Secondary structure (DSSP, 8-state):
-----------S--BSSGGGHHHHHHHHHHHHHHTT-HHHHHHTPPPPPPPPPP-TTSTTSPBPHHHHHHHHHH--S-----TTS----------GGGB-HHHHHHHHHHHHHHHHHHHHHHHHHHHHHHHHHHHHHHB-HHHHHHH--S-TTTHHHHHHHHT----